Protein AF-A0A417YQ86-F1 (afdb_monomer)

Structure (mmCIF, N/CA/C/O backbone):
data_AF-A0A417YQ86-F1
#
_entry.id   AF-A0A417YQ86-F1
#
loop_
_atom_site.group_PDB
_atom_site.id
_atom_site.type_symbol
_atom_site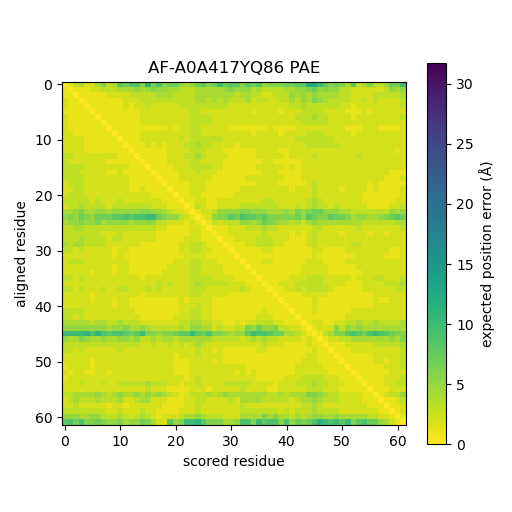.label_atom_id
_atom_site.label_alt_id
_atom_site.label_comp_id
_atom_site.label_asym_id
_atom_site.label_entity_id
_atom_site.label_seq_id
_atom_site.pdbx_PDB_ins_code
_atom_site.Cartn_x
_atom_site.Cartn_y
_atom_site.Cartn_z
_atom_site.occupancy
_atom_site.B_iso_or_equiv
_atom_site.auth_seq_id
_atom_site.auth_comp_id
_atom_site.auth_asym_id
_atom_site.auth_atom_id
_atom_site.pdbx_PDB_model_num
ATOM 1 N N . MET A 1 1 ? 7.598 -7.977 1.704 1.00 91.5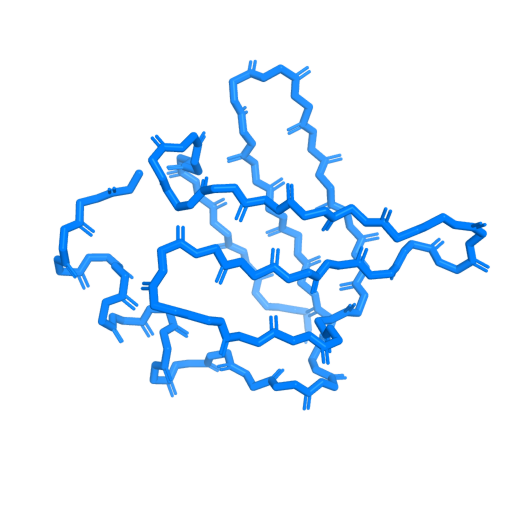0 1 MET A N 1
ATOM 2 C CA . MET A 1 1 ? 6.920 -8.191 3.001 1.00 91.50 1 MET A CA 1
ATOM 3 C C . MET A 1 1 ? 6.253 -9.563 2.990 1.00 91.50 1 MET A C 1
ATOM 5 O O . MET A 1 1 ? 5.787 -9.978 1.935 1.00 91.50 1 MET A O 1
ATOM 9 N N . ASN A 1 2 ? 6.260 -10.297 4.107 1.00 92.38 2 ASN A N 1
ATOM 10 C CA . ASN A 1 2 ? 5.565 -11.590 4.229 1.00 92.38 2 ASN A CA 1
ATOM 11 C C . ASN A 1 2 ? 4.113 -11.400 4.717 1.00 92.38 2 ASN A C 1
ATOM 13 O O . ASN A 1 2 ? 3.711 -10.280 5.018 1.00 92.38 2 ASN A O 1
ATOM 17 N N . GLU A 1 3 ? 3.327 -12.477 4.819 1.00 93.38 3 GLU A N 1
ATOM 18 C CA . GLU A 1 3 ? 1.905 -12.392 5.201 1.00 93.38 3 GLU A CA 1
ATOM 19 C C . GLU A 1 3 ? 1.669 -11.708 6.556 1.00 93.38 3 GLU A C 1
ATOM 21 O O . GLU A 1 3 ? 0.784 -10.863 6.659 1.00 93.38 3 GLU A O 1
ATOM 26 N N . LEU A 1 4 ? 2.485 -12.009 7.574 1.00 93.19 4 LEU A N 1
ATOM 27 C CA . LEU A 1 4 ? 2.373 -11.377 8.895 1.00 93.19 4 LEU A CA 1
ATOM 28 C C . LEU A 1 4 ? 2.608 -9.865 8.826 1.00 93.19 4 LEU A C 1
ATOM 30 O O . LEU A 1 4 ? 1.852 -9.102 9.422 1.00 93.19 4 LEU A O 1
ATOM 34 N N . GLY A 1 5 ? 3.611 -9.430 8.059 1.00 93.81 5 GLY A N 1
ATOM 35 C CA . GLY A 1 5 ? 3.856 -8.008 7.833 1.00 93.81 5 GLY A CA 1
ATOM 36 C C . GLY A 1 5 ? 2.697 -7.328 7.104 1.00 93.81 5 GLY A C 1
ATOM 37 O O . GLY A 1 5 ? 2.335 -6.213 7.456 1.00 93.81 5 GLY A O 1
ATOM 38 N N . ILE A 1 6 ? 2.070 -8.008 6.136 1.00 95.50 6 ILE A N 1
ATOM 39 C CA . ILE A 1 6 ? 0.913 -7.461 5.406 1.00 95.50 6 ILE A CA 1
ATOM 40 C C . ILE A 1 6 ? -0.279 -7.277 6.349 1.00 95.50 6 ILE A C 1
ATOM 42 O O . ILE A 1 6 ? -0.994 -6.282 6.251 1.00 95.50 6 ILE A O 1
ATOM 46 N N . VAL A 1 7 ? -0.503 -8.226 7.263 1.00 96.00 7 VAL A N 1
ATOM 47 C CA . VAL A 1 7 ? -1.560 -8.113 8.276 1.00 96.00 7 VAL A CA 1
ATOM 48 C C . VAL A 1 7 ? -1.290 -6.937 9.213 1.00 96.00 7 VAL A C 1
ATOM 50 O O . VAL A 1 7 ? -2.199 -6.138 9.418 1.00 96.00 7 VAL A O 1
ATOM 53 N N . ALA A 1 8 ? -0.061 -6.794 9.721 1.00 95.62 8 ALA A N 1
ATOM 54 C CA . ALA A 1 8 ? 0.321 -5.667 10.577 1.00 95.62 8 ALA A CA 1
ATOM 55 C C . ALA A 1 8 ? 0.139 -4.320 9.857 1.00 95.62 8 ALA A C 1
ATOM 57 O O . ALA A 1 8 ? -0.541 -3.434 10.369 1.00 95.62 8 ALA A O 1
ATOM 58 N N . PHE A 1 9 ? 0.618 -4.213 8.613 1.00 96.81 9 PHE A N 1
ATOM 59 C CA . PHE A 1 9 ? 0.439 -3.020 7.785 1.00 96.81 9 PHE A CA 1
ATOM 60 C C . PHE A 1 9 ? -1.035 -2.621 7.674 1.00 96.81 9 PHE A C 1
ATOM 62 O O . PHE A 1 9 ? -1.380 -1.467 7.889 1.00 96.81 9 PHE A O 1
ATOM 69 N N . LYS A 1 10 ? -1.929 -3.573 7.385 1.00 96.25 10 LYS A N 1
ATOM 70 C CA . LYS A 1 10 ? -3.369 -3.297 7.224 1.00 96.25 10 LYS A CA 1
ATOM 71 C C . LYS A 1 10 ? -4.104 -2.991 8.530 1.00 96.25 10 LYS A C 1
ATOM 73 O O . LYS A 1 10 ? -5.252 -2.563 8.479 1.00 96.25 10 LYS A O 1
ATOM 78 N N . GLN A 1 11 ? -3.490 -3.261 9.679 1.00 96.88 11 GLN A N 1
ATOM 79 C CA . GLN A 1 11 ? -4.020 -2.879 10.989 1.00 96.88 11 GLN A CA 1
ATOM 80 C C . GLN A 1 11 ? -3.564 -1.474 11.395 1.00 96.88 11 GLN A C 1
ATOM 82 O O . GLN A 1 11 ? -4.312 -0.763 12.059 1.00 96.88 11 GLN A O 1
ATOM 87 N N . GLU A 1 12 ? -2.351 -1.084 11.002 1.00 97.12 12 GLU A N 1
ATOM 88 C CA . GLU A 1 12 ? -1.722 0.181 11.397 1.00 97.12 12 GLU A CA 1
ATOM 89 C C . GLU A 1 12 ? -1.982 1.322 10.407 1.00 97.12 12 GLU A C 1
ATOM 91 O O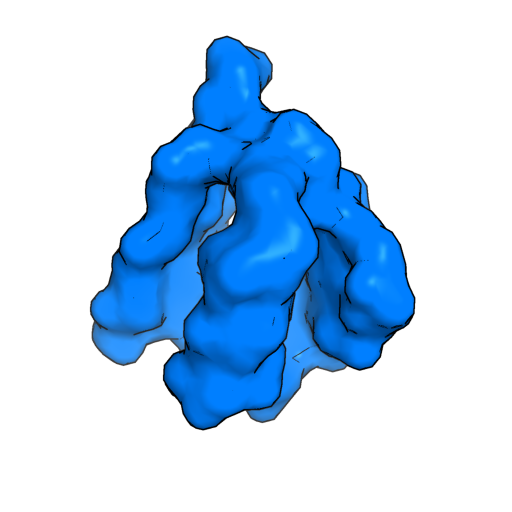 . GLU A 1 12 ? -2.102 2.482 10.811 1.00 97.12 12 GLU A O 1
ATOM 96 N N . ILE A 1 13 ? -2.061 0.996 9.115 1.00 97.94 13 ILE A N 1
ATOM 97 C CA . ILE A 1 13 ? -2.157 1.951 8.014 1.00 97.94 13 ILE A CA 1
ATOM 98 C C . ILE A 1 13 ? -3.565 1.943 7.425 1.00 97.94 13 ILE A C 1
ATOM 100 O O . ILE A 1 13 ? -4.134 0.898 7.108 1.00 97.94 13 ILE A O 1
ATOM 104 N N . SER A 1 14 ? -4.113 3.138 7.249 1.00 98.00 14 SER A N 1
ATOM 105 C CA . SER A 1 14 ? -5.419 3.416 6.665 1.00 98.00 14 SER A CA 1
ATOM 106 C C . SER A 1 14 ? -5.290 4.317 5.439 1.00 98.00 14 SER A C 1
ATOM 108 O O . SER A 1 14 ? -4.339 5.084 5.298 1.00 98.00 14 SER A O 1
ATOM 110 N N . VAL A 1 15 ? -6.288 4.260 4.552 1.00 98.19 15 VAL A N 1
ATOM 111 C CA . VAL A 1 15 ? -6.417 5.243 3.468 1.00 98.19 15 VAL A CA 1
ATOM 112 C C . VAL A 1 15 ? -6.514 6.637 4.081 1.00 98.19 15 VAL A C 1
ATOM 114 O O . VAL A 1 15 ? -7.345 6.883 4.955 1.00 98.19 15 VAL A O 1
ATOM 117 N N . GLY A 1 16 ? -5.668 7.544 3.607 1.00 97.69 16 GLY A N 1
ATOM 118 C CA . GLY A 1 16 ? -5.536 8.895 4.124 1.00 97.69 16 GLY A CA 1
ATOM 119 C C . GLY A 1 16 ? -4.264 9.148 4.926 1.00 97.69 16 GLY A C 1
ATOM 120 O O . GLY A 1 16 ? -3.898 10.313 5.060 1.00 97.69 16 GLY A O 1
ATOM 121 N N . ASP A 1 17 ? -3.602 8.097 5.415 1.00 98.19 17 ASP A N 1
ATOM 122 C CA . ASP A 1 17 ? -2.354 8.217 6.168 1.00 98.19 17 ASP A CA 1
ATOM 123 C C . ASP A 1 17 ? -1.184 8.605 5.261 1.00 98.19 17 ASP A C 1
ATOM 125 O O . ASP A 1 17 ? -1.079 8.116 4.136 1.00 98.19 17 ASP A O 1
ATOM 129 N N . GLU A 1 18 ? -0.277 9.432 5.777 1.00 98.00 18 GLU A N 1
ATOM 130 C CA . GLU A 1 18 ? 1.021 9.683 5.153 1.00 98.00 18 GLU A CA 1
ATOM 131 C C . GLU A 1 18 ? 2.046 8.670 5.666 1.00 98.00 18 GLU A C 1
ATOM 133 O O . GLU A 1 18 ? 2.218 8.470 6.873 1.00 98.00 18 GLU A O 1
ATOM 138 N N . ILE A 1 19 ? 2.707 7.988 4.732 1.00 97.94 19 ILE A N 1
ATOM 139 C CA . ILE A 1 19 ? 3.693 6.956 5.036 1.00 97.94 19 ILE A CA 1
ATOM 140 C C . ILE A 1 19 ? 4.932 7.109 4.159 1.00 97.94 19 ILE A C 1
ATOM 142 O O . ILE A 1 19 ? 4.872 7.616 3.038 1.00 97.94 19 ILE A O 1
ATOM 146 N N . SER A 1 20 ? 6.042 6.578 4.657 1.00 97.62 20 SER A N 1
ATOM 147 C CA . SER A 1 20 ? 7.247 6.312 3.874 1.00 97.62 20 SER A CA 1
ATOM 148 C C . SER A 1 20 ? 7.399 4.805 3.711 1.00 97.62 20 SER A C 1
ATOM 150 O O . SER A 1 20 ? 7.298 4.057 4.687 1.00 97.62 20 SER A O 1
ATOM 152 N N . VAL A 1 21 ? 7.624 4.339 2.485 1.00 97.06 21 VAL A N 1
ATOM 153 C CA . VAL A 1 21 ? 7.746 2.923 2.134 1.00 97.06 21 VAL A CA 1
ATOM 154 C C . VAL A 1 21 ? 9.039 2.692 1.382 1.00 97.06 21 VAL A C 1
ATOM 156 O O . VAL A 1 21 ? 9.268 3.240 0.310 1.00 97.06 21 VAL A O 1
ATOM 159 N N . ASN A 1 22 ? 9.842 1.775 1.906 1.00 96.88 22 ASN A N 1
ATOM 160 C CA . ASN A 1 22 ? 11.089 1.364 1.290 1.00 96.88 22 ASN A CA 1
ATOM 161 C C . ASN A 1 22 ? 10.881 0.078 0.482 1.00 96.88 22 ASN A C 1
ATOM 163 O O . ASN A 1 22 ? 10.508 -0.971 1.029 1.00 96.88 22 ASN A O 1
ATOM 167 N N . THR A 1 23 ? 11.134 0.162 -0.824 1.00 94.94 23 THR A N 1
ATOM 168 C CA . THR A 1 23 ? 11.203 -0.987 -1.737 1.00 94.94 23 THR A CA 1
ATOM 169 C C . THR A 1 23 ? 12.658 -1.297 -2.102 1.00 94.94 23 THR A C 1
ATOM 171 O O . THR A 1 23 ? 13.585 -0.673 -1.590 1.00 94.94 23 THR A O 1
ATOM 174 N N . ARG A 1 24 ? 12.882 -2.287 -2.972 1.00 87.62 24 ARG A N 1
ATOM 175 C CA . ARG A 1 24 ? 14.221 -2.615 -3.490 1.00 87.62 24 ARG A CA 1
ATOM 176 C C . ARG A 1 24 ? 14.810 -1.497 -4.342 1.00 87.62 24 ARG A C 1
ATOM 178 O O . ARG A 1 24 ? 16.020 -1.297 -4.333 1.00 87.62 24 ARG A O 1
ATOM 185 N N . GLU A 1 25 ? 13.960 -0.845 -5.122 1.00 88.00 25 GLU A N 1
ATOM 186 C CA . GLU A 1 25 ? 14.357 0.068 -6.186 1.00 88.00 25 GLU A CA 1
ATOM 187 C C . GLU A 1 25 ? 14.237 1.537 -5.770 1.00 88.00 25 GLU A C 1
ATOM 189 O O . GLU A 1 25 ? 14.988 2.377 -6.264 1.00 88.00 25 GLU A O 1
ATOM 194 N N . HIS A 1 26 ? 13.289 1.850 -4.884 1.00 92.19 26 HIS A N 1
ATOM 195 C CA . HIS A 1 26 ? 12.934 3.224 -4.545 1.00 92.19 26 HIS A CA 1
ATOM 196 C C . HIS A 1 26 ? 12.299 3.356 -3.154 1.00 92.19 26 HIS A C 1
ATOM 198 O O . HIS A 1 26 ? 11.700 2.408 -2.632 1.00 92.19 26 HIS A O 1
ATOM 204 N N . GLU A 1 27 ? 12.403 4.550 -2.577 1.00 95.25 27 GLU A N 1
ATOM 205 C CA . GLU A 1 27 ? 11.650 4.956 -1.393 1.00 95.25 27 GLU A CA 1
ATOM 206 C C . GLU A 1 27 ? 10.498 5.861 -1.832 1.00 95.25 27 GLU A C 1
ATOM 208 O O . GLU A 1 27 ? 10.740 6.883 -2.463 1.00 95.25 27 GLU A O 1
ATOM 213 N N . TYR A 1 28 ? 9.270 5.469 -1.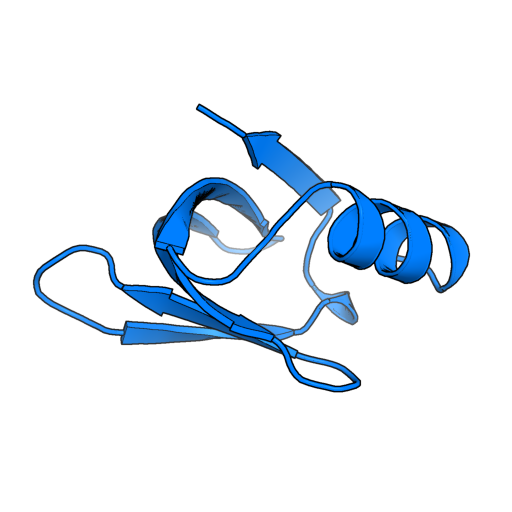499 1.00 95.69 28 TYR A N 1
ATOM 214 C CA . TYR A 1 28 ? 8.055 6.225 -1.798 1.00 95.69 28 TYR A CA 1
ATOM 215 C C . TYR A 1 28 ? 7.556 6.918 -0.534 1.00 95.69 28 TYR A C 1
ATOM 217 O O . TYR A 1 28 ? 7.466 6.282 0.518 1.00 95.69 28 TYR A O 1
ATOM 225 N N . CYS A 1 29 ? 7.188 8.189 -0.635 1.00 96.75 29 CYS A N 1
ATOM 226 C CA . CYS A 1 29 ? 6.733 9.020 0.471 1.00 96.75 29 CYS A CA 1
ATOM 227 C C . CYS A 1 29 ? 5.477 9.784 0.063 1.00 96.75 29 CYS A C 1
ATOM 229 O O . CYS A 1 29 ? 5.536 10.727 -0.724 1.00 96.75 29 CYS A O 1
ATOM 231 N N . GLY A 1 30 ? 4.337 9.418 0.641 1.00 97.31 30 GLY A N 1
ATOM 232 C CA . GLY A 1 30 ? 3.089 10.077 0.292 1.00 97.31 30 GLY A CA 1
ATOM 233 C C . GLY A 1 30 ? 1.881 9.533 1.030 1.00 97.31 30 GLY A C 1
ATOM 234 O O . GLY A 1 30 ? 1.989 8.781 2.002 1.00 97.31 30 GLY A O 1
ATOM 235 N N . LYS A 1 31 ? 0.710 9.928 0.542 1.00 98.31 31 LYS A N 1
ATOM 236 C CA . LYS A 1 31 ? -0.576 9.600 1.143 1.00 98.31 31 LYS A CA 1
ATOM 237 C C . LYS A 1 31 ? -1.117 8.292 0.584 1.00 98.31 31 LYS A C 1
ATOM 239 O O . LYS A 1 31 ? -1.220 8.130 -0.626 1.00 98.31 31 LYS A O 1
ATOM 244 N N . VAL A 1 32 ? -1.540 7.379 1.450 1.00 98.31 32 VAL A N 1
ATOM 245 C CA . VAL A 1 32 ? -2.177 6.128 1.021 1.00 98.31 32 VAL A CA 1
ATOM 246 C C . VAL A 1 32 ? -3.563 6.421 0.454 1.00 98.31 32 VAL A C 1
ATOM 248 O O . VAL A 1 32 ? -4.423 6.946 1.165 1.00 98.31 32 VAL A O 1
ATOM 251 N N . THR A 1 33 ? -3.810 6.052 -0.801 1.00 98.44 33 THR A N 1
ATOM 252 C CA . THR A 1 33 ? -5.094 6.289 -1.486 1.00 98.44 33 THR A CA 1
ATOM 253 C C . THR A 1 33 ? -5.950 5.030 -1.603 1.00 98.44 33 THR A C 1
ATOM 255 O O . THR A 1 33 ? -7.178 5.122 -1.558 1.00 98.44 33 THR A O 1
ATOM 258 N N . ALA A 1 34 ? -5.338 3.843 -1.641 1.00 98.31 34 ALA A N 1
ATOM 259 C CA . ALA A 1 34 ? -6.053 2.568 -1.644 1.00 98.31 34 ALA A CA 1
ATOM 260 C C . ALA A 1 34 ? -5.259 1.447 -0.960 1.00 98.31 34 ALA A C 1
ATOM 262 O O . ALA A 1 34 ? -4.035 1.404 -1.016 1.00 98.31 34 ALA A O 1
ATOM 263 N N . ILE A 1 35 ? -5.968 0.495 -0.344 1.00 98.25 35 ILE A N 1
ATOM 264 C CA . ILE A 1 35 ? -5.391 -0.713 0.266 1.00 98.25 35 ILE A CA 1
ATOM 265 C C . ILE A 1 35 ? -6.123 -1.931 -0.298 1.00 98.25 35 ILE A C 1
ATOM 267 O O . I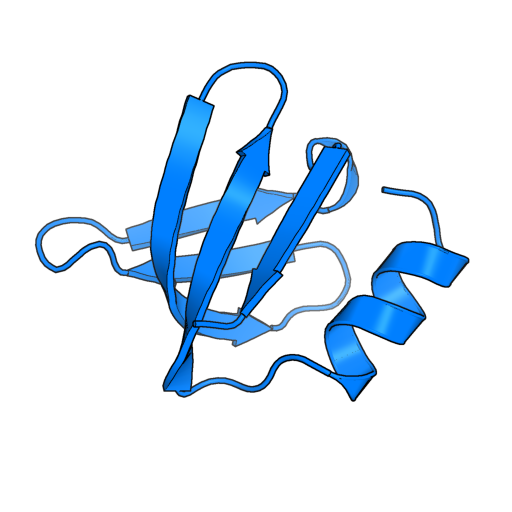LE A 1 35 ? -7.297 -2.160 -0.006 1.00 98.25 35 ILE A O 1
ATOM 271 N N . ALA A 1 36 ? -5.427 -2.734 -1.100 1.00 97.38 36 ALA A N 1
ATOM 272 C CA . ALA A 1 36 ? -5.967 -3.929 -1.735 1.00 97.38 36 ALA A CA 1
ATOM 273 C C . ALA A 1 36 ? -5.426 -5.212 -1.080 1.00 97.38 36 ALA A C 1
ATOM 275 O O . ALA A 1 36 ? -4.741 -5.211 -0.054 1.00 97.38 36 ALA A O 1
ATOM 276 N N . LYS A 1 37 ? -5.756 -6.374 -1.660 1.00 95.38 37 LYS A N 1
ATOM 277 C CA . LYS A 1 37 ? -5.314 -7.667 -1.117 1.00 95.38 37 LYS A CA 1
ATOM 278 C C . LYS A 1 37 ? -3.785 -7.786 -1.099 1.00 95.38 37 LYS A C 1
ATOM 280 O O . LYS A 1 37 ? -3.238 -8.097 -0.045 1.00 95.38 37 LYS A O 1
ATOM 285 N N . ASN A 1 38 ? -3.129 -7.505 -2.226 1.00 96.38 38 ASN A N 1
ATOM 286 C CA . ASN A 1 38 ? -1.691 -7.737 -2.429 1.00 96.38 38 ASN A CA 1
ATOM 287 C C . ASN A 1 38 ? -0.893 -6.461 -2.746 1.00 96.38 38 ASN A C 1
ATOM 289 O O . ASN A 1 38 ? 0.331 -6.517 -2.869 1.00 96.38 38 ASN A O 1
ATOM 293 N N . THR A 1 39 ? -1.581 -5.334 -2.888 1.00 98.00 39 THR A N 1
ATOM 294 C CA . THR A 1 39 ? -1.006 -4.040 -3.246 1.00 98.00 39 THR A CA 1
ATOM 295 C C . THR A 1 39 ? -1.667 -2.939 -2.431 1.00 98.00 39 THR A C 1
ATOM 297 O O . THR A 1 39 ? -2.685 -3.166 -1.770 1.00 98.00 39 THR A O 1
ATOM 300 N N . PHE A 1 40 ? -1.095 -1.750 -2.504 1.00 98.38 40 PHE A N 1
ATOM 301 C CA . PHE A 1 40 ? -1.673 -0.507 -2.019 1.00 98.38 40 PHE A CA 1
ATOM 302 C C . PHE A 1 40 ? -1.139 0.638 -2.879 1.00 98.38 40 PHE A C 1
ATOM 304 O O . PHE A 1 40 ? -0.098 0.481 -3.520 1.00 98.38 40 PHE A O 1
ATOM 311 N N . ASP A 1 41 ? -1.850 1.755 -2.884 1.00 98.38 41 ASP A N 1
ATOM 312 C CA . ASP A 1 41 ? -1.525 2.910 -3.714 1.00 98.38 41 ASP A CA 1
ATOM 313 C C . ASP A 1 41 ? -1.064 4.076 -2.828 1.00 98.38 41 ASP A C 1
ATOM 315 O O . ASP A 1 41 ? -1.647 4.314 -1.763 1.00 98.38 41 ASP A O 1
ATOM 3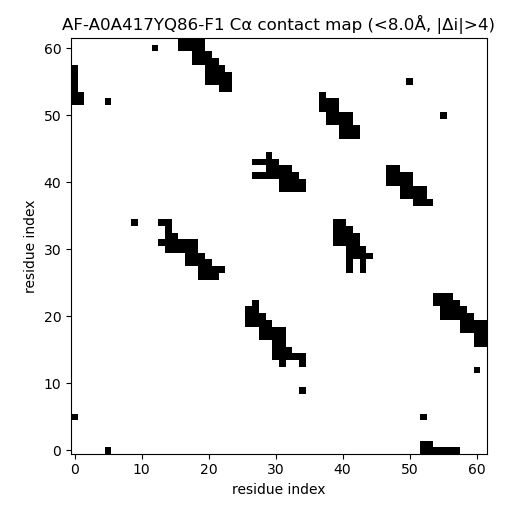19 N N . ILE A 1 42 ? -0.000 4.767 -3.247 1.00 98.00 42 ILE A N 1
ATOM 320 C CA . ILE A 1 42 ? 0.509 5.999 -2.628 1.00 98.00 42 ILE A CA 1
ATOM 321 C C . ILE A 1 42 ? 0.429 7.137 -3.647 1.00 98.00 42 ILE A C 1
ATOM 323 O O . ILE A 1 42 ? 0.936 6.999 -4.757 1.00 98.00 42 ILE A O 1
ATOM 327 N N . ASP A 1 43 ? -0.127 8.271 -3.236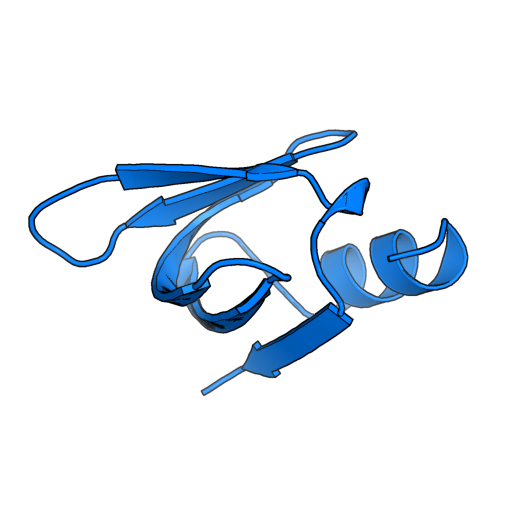 1.00 97.81 43 ASP A N 1
ATOM 328 C CA . ASP A 1 43 ? -0.067 9.547 -3.948 1.00 97.81 43 ASP A CA 1
ATOM 329 C C . ASP A 1 43 ? 1.043 10.439 -3.362 1.00 97.81 43 ASP A C 1
ATOM 331 O O . ASP A 1 43 ? 0.991 10.827 -2.191 1.00 97.81 43 ASP A O 1
ATOM 335 N N . GLU A 1 44 ? 2.043 10.773 -4.183 1.00 95.75 44 GLU A N 1
ATOM 336 C CA . GLU A 1 44 ? 3.143 11.692 -3.840 1.00 95.75 44 GLU A CA 1
ATOM 337 C C . GLU A 1 44 ? 2.845 13.155 -4.249 1.00 95.75 44 GLU A C 1
ATOM 339 O O . GLU A 1 44 ? 3.740 13.996 -4.352 1.00 95.75 44 GLU A O 1
ATOM 344 N N . GLY A 1 45 ? 1.580 13.479 -4.534 1.00 92.56 45 GLY A N 1
ATOM 345 C CA . GLY A 1 45 ? 1.068 14.821 -4.828 1.00 92.56 45 GLY A CA 1
ATOM 346 C C . GLY A 1 45 ? 1.093 15.218 -6.308 1.00 92.56 45 GLY A C 1
ATOM 347 O O . GLY A 1 45 ? 0.390 16.147 -6.708 1.00 92.56 45 GLY A O 1
ATOM 348 N N . ILE A 1 46 ? 1.887 14.531 -7.134 1.00 91.75 46 ILE A N 1
ATOM 349 C CA . ILE A 1 46 ? 1.951 14.735 -8.597 1.00 91.75 46 ILE A CA 1
ATOM 350 C C . ILE A 1 46 ? 1.691 13.420 -9.349 1.00 91.75 46 ILE A C 1
ATOM 352 O O . ILE A 1 46 ? 1.242 13.435 -10.497 1.00 91.75 46 ILE A O 1
ATOM 356 N N . MET A 1 47 ? 1.981 12.283 -8.714 1.00 94.94 47 MET A N 1
ATOM 357 C CA . MET A 1 47 ? 1.890 10.955 -9.304 1.00 94.94 47 MET A CA 1
ATOM 358 C C . MET A 1 47 ? 1.418 9.948 -8.255 1.00 94.94 47 MET A C 1
ATOM 360 O O . MET A 1 47 ? 1.797 10.038 -7.088 1.00 94.94 47 MET A O 1
ATOM 364 N N . GLU A 1 48 ? 0.615 8.985 -8.701 1.00 96.62 48 GLU A N 1
ATOM 365 C CA . GLU A 1 48 ? 0.155 7.860 -7.893 1.00 96.62 48 GLU A CA 1
ATOM 366 C C . GLU A 1 48 ? 0.907 6.585 -8.292 1.00 96.62 48 GLU A C 1
ATOM 368 O O . GLU A 1 48 ? 1.112 6.310 -9.479 1.00 96.62 48 GLU A O 1
ATOM 373 N N . PHE A 1 49 ? 1.310 5.803 -7.293 1.00 97.00 49 PHE A N 1
ATOM 374 C CA . PHE A 1 49 ? 2.067 4.571 -7.465 1.00 97.00 49 PHE A CA 1
ATOM 375 C C . PHE A 1 49 ? 1.370 3.398 -6.794 1.00 97.00 49 PHE A C 1
ATOM 377 O O . PHE A 1 49 ? 1.135 3.411 -5.588 1.00 97.00 49 PHE A O 1
ATOM 384 N N . THR A 1 50 ? 1.150 2.330 -7.559 1.00 97.88 50 THR A N 1
ATOM 385 C CA . THR A 1 50 ? 0.730 1.037 -7.015 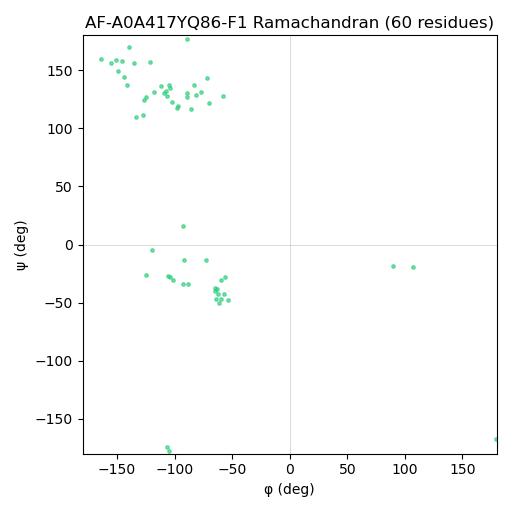1.00 97.88 50 THR A CA 1
ATOM 386 C C . THR A 1 50 ? 1.938 0.225 -6.571 1.00 97.88 50 THR A C 1
ATOM 388 O O . THR A 1 50 ? 2.759 -0.204 -7.386 1.00 97.88 50 THR A O 1
ATOM 391 N N . ILE A 1 51 ? 2.020 -0.052 -5.273 1.00 97.06 51 ILE A N 1
ATOM 392 C CA . ILE A 1 51 ? 3.124 -0.775 -4.647 1.00 97.06 51 ILE A CA 1
ATOM 393 C C . ILE A 1 51 ? 2.670 -2.184 -4.261 1.00 97.06 51 ILE A C 1
ATOM 395 O O . ILE A 1 51 ? 1.676 -2.391 -3.565 1.00 97.06 51 ILE A O 1
ATOM 399 N N . SER A 1 52 ? 3.436 -3.188 -4.692 1.00 97.12 52 SER A N 1
ATOM 400 C CA . SER A 1 52 ? 3.242 -4.578 -4.272 1.00 97.12 52 SER A CA 1
ATOM 401 C C . SER A 1 52 ? 3.879 -4.828 -2.911 1.00 97.12 52 SER A C 1
ATOM 403 O O . SER A 1 52 ? 5.079 -4.603 -2.737 1.00 97.12 52 SER A O 1
ATOM 405 N N . TYR A 1 53 ? 3.126 -5.407 -1.967 1.00 96.81 53 TYR A N 1
ATOM 406 C CA . TYR A 1 53 ? 3.675 -5.788 -0.660 1.00 96.81 53 TYR A CA 1
ATOM 407 C C . TYR A 1 53 ? 4.876 -6.733 -0.776 1.00 96.81 53 TYR A C 1
ATOM 409 O O . TYR A 1 53 ? 5.755 -6.729 0.087 1.00 96.81 53 TYR A O 1
ATOM 417 N N . ALA A 1 54 ? 4.957 -7.529 -1.847 1.00 96.06 54 ALA A N 1
ATOM 418 C CA . ALA A 1 54 ? 6.093 -8.414 -2.087 1.00 96.06 54 ALA A CA 1
ATOM 419 C C . ALA A 1 54 ? 7.423 -7.643 -2.195 1.00 96.06 54 ALA A C 1
ATOM 421 O O . ALA A 1 54 ? 8.459 -8.170 -1.792 1.00 96.06 54 ALA A O 1
ATOM 422 N N . HIS A 1 55 ? 7.389 -6.395 -2.675 1.00 95.62 55 HIS A N 1
ATOM 423 C CA . HIS A 1 55 ? 8.574 -5.560 -2.898 1.00 95.62 55 HIS A CA 1
ATOM 424 C C . HIS A 1 55 ? 8.934 -4.686 -1.690 1.00 95.62 55 HIS A C 1
ATOM 426 O O . HIS A 1 55 ? 10.047 -4.174 -1.623 1.00 95.62 55 HIS A O 1
ATOM 432 N N . VAL A 1 56 ? 8.030 -4.552 -0.716 1.00 96.00 56 VAL A N 1
ATOM 433 C CA . VAL A 1 56 ? 8.247 -3.720 0.474 1.00 96.00 56 VAL A CA 1
ATOM 434 C C . VAL A 1 56 ? 9.163 -4.414 1.477 1.00 96.00 56 VAL A C 1
ATOM 436 O O . VAL A 1 56 ? 8.938 -5.574 1.847 1.00 96.00 56 VAL A O 1
ATOM 439 N N . TRP A 1 57 ? 10.170 -3.692 1.956 1.00 93.56 57 TRP A N 1
ATOM 440 C CA . TRP A 1 57 ? 11.097 -4.136 3.000 1.00 93.56 57 TRP A CA 1
ATOM 441 C C . TRP A 1 57 ? 10.850 -3.470 4.347 1.00 93.56 57 TRP A C 1
ATOM 443 O O . TRP A 1 57 ? 11.105 -4.083 5.380 1.00 93.56 57 TRP A O 1
ATOM 453 N N . GLY A 1 58 ? 10.294 -2.264 4.338 1.00 94.38 58 GLY A N 1
ATOM 454 C CA . GLY A 1 58 ? 9.907 -1.547 5.541 1.00 94.38 58 GLY A CA 1
ATOM 455 C C . GLY A 1 58 ? 8.964 -0.402 5.210 1.00 94.38 58 GLY A C 1
ATOM 456 O O . GLY A 1 58 ? 8.892 0.046 4.065 1.00 94.38 58 GLY A O 1
ATOM 457 N N . TYR A 1 59 ? 8.237 0.048 6.222 1.00 96.38 59 TYR A N 1
ATOM 458 C CA . TYR A 1 59 ? 7.406 1.238 6.154 1.00 96.38 59 TYR A CA 1
ATOM 459 C C . TYR A 1 59 ? 7.411 1.945 7.507 1.00 96.38 59 TYR A C 1
ATOM 461 O O . TYR A 1 59 ? 7.676 1.322 8.538 1.00 96.38 59 TYR A O 1
ATOM 469 N N . SER A 1 60 ? 7.099 3.232 7.497 1.00 96.44 60 SER A N 1
ATOM 470 C CA . SER A 1 60 ? 6.857 4.023 8.699 1.00 96.44 60 SER A CA 1
ATOM 471 C C . SER A 1 60 ? 5.717 4.996 8.450 1.00 96.44 60 SER A C 1
ATOM 473 O O . SER A 1 60 ? 5.665 5.630 7.395 1.00 96.44 60 SER A O 1
ATOM 475 N N . LYS A 1 61 ? 4.824 5.118 9.429 1.00 94.25 61 LYS A N 1
ATOM 476 C CA . LYS A 1 61 ? 3.773 6.135 9.449 1.00 94.25 61 LYS A CA 1
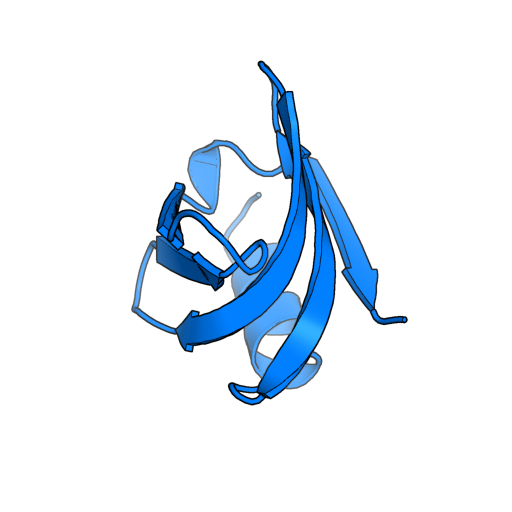ATOM 477 C C . LYS A 1 61 ? 4.338 7.447 9.994 1.00 94.25 61 LYS A C 1
ATOM 479 O O . LYS A 1 61 ? 5.105 7.397 10.959 1.00 94.25 61 LYS A O 1
ATOM 484 N N . GLN A 1 62 ? 3.989 8.567 9.362 1.00 88.00 62 GLN A N 1
ATOM 485 C CA . GLN A 1 62 ? 4.375 9.911 9.805 1.00 88.00 62 GLN A CA 1
ATOM 486 C C . GLN A 1 62 ? 3.343 10.512 10.767 1.00 88.00 62 GLN A C 1
ATOM 488 O O . GLN A 1 62 ? 2.148 10.138 10.678 1.00 88.00 62 GLN A O 1
#

Radius of gyration: 10.27 Å; Cα contacts (8 Å, |Δi|>4): 116; chains: 1; bounding box: 21×27×21 Å

Secondary structure (DSSP, 8-state):
--HHHHHHHHHH--TT-EEEEE-SS-EEEEEEEEE-SSEEEEE-SS-EEEEEGGG--EEEE-

Sequence (62 aa):
MNELGIVAFKQEISVGDEISVNTREHEYCGKVTAIAKNTFDIDEGIMEFTISYAHVWGYSKQ

Mean predicted aligned error: 2.38 Å

pLDDT: mean 95.86, std 2.56, range [87.62, 98.44]

Nearest PDB structures (foldseek):
  2x4j-assembly1_A  TM=8.601E-01  e=3.183E-02  Pyrobaculum spherical virus
  5szd-assembly1_A  TM=7.651E-01  e=1.888E-02  Aquifex aeolicus VF5
  6gwk-assembly4_W  TM=7.094E-01  e=3.183E-02  Caulobacter vibrioides CB15
  6gwk-assembly1_B  TM=6.990E-01  e=8.530E-02  Caulobacter vibrioides CB15
  6gwk-assembly3_O  TM=6.834E-01  e=1.076E-01  Caulobacter vibrioides CB15

Foldseek 3Di:
DDPVVLVVCVVPDDQQFWKWWDFPPDIDTAGWHADDDFWTWGDPPPDIDIGGPVGTPDMDTD

Organism: NCBI:txid1578198

Solvent-accessible surface area (backbone atoms only — not comparable to full-atom values): 3542 Å² total; per-residue (Å²): 64,54,72,70,53,52,53,51,47,64,72,76,54,53,73,70,40,44,34,39,38,34,41,88,87,51,74,49,62,28,31,26,72,43,80,57,97,64,36,35,29,34,35,59,87,85,55,75,44,84,43,47,42,73,50,33,80,49,71,48,77,114